Protein AF-A0A352UKQ5-F1 (afdb_monomer_lite)

Structure (mmCIF, N/CA/C/O backbone):
data_AF-A0A352UKQ5-F1
#
_entry.id   AF-A0A352UKQ5-F1
#
loop_
_atom_site.group_PDB
_atom_site.id
_atom_site.type_symbol
_atom_site.label_atom_id
_atom_site.label_alt_id
_atom_site.label_comp_id
_atom_site.label_asym_id
_atom_site.label_entity_id
_atom_site.label_seq_id
_atom_site.pdbx_PDB_ins_code
_atom_site.Cartn_x
_atom_site.Cartn_y
_atom_site.Cartn_z
_atom_site.occupancy
_atom_site.B_iso_or_equiv
_atom_site.auth_seq_id
_atom_site.auth_comp_id
_atom_site.auth_asym_id
_atom_site.auth_atom_id
_atom_site.pdbx_PDB_model_num
ATOM 1 N N . MET A 1 1 ? 10.008 -19.043 9.793 1.00 55.97 1 MET A N 1
ATOM 2 C CA . MET A 1 1 ? 9.103 -19.068 8.623 1.00 55.97 1 MET A CA 1
ATOM 3 C C . MET A 1 1 ? 9.098 -17.666 8.029 1.00 55.97 1 MET A C 1
ATOM 5 O O . MET A 1 1 ? 9.070 -16.726 8.814 1.00 55.97 1 MET A O 1
ATOM 9 N N . LYS A 1 2 ? 9.229 -17.516 6.705 1.00 77.12 2 LYS A N 1
ATOM 10 C CA . LYS A 1 2 ? 9.157 -16.204 6.036 1.00 77.12 2 LYS A CA 1
ATOM 11 C C . LYS A 1 2 ? 7.699 -15.739 5.993 1.00 77.12 2 LYS A C 1
ATOM 13 O O . LYS A 1 2 ? 6.826 -16.563 5.745 1.00 77.12 2 LYS A O 1
ATOM 18 N N . ASN A 1 3 ? 7.453 -14.463 6.279 1.00 85.56 3 ASN A N 1
ATOM 19 C CA . ASN A 1 3 ? 6.109 -13.881 6.409 1.00 85.56 3 ASN A CA 1
ATOM 20 C C . ASN A 1 3 ? 5.800 -12.894 5.268 1.00 85.56 3 ASN A C 1
ATOM 22 O O . ASN A 1 3 ? 5.005 -11.976 5.428 1.00 85.56 3 ASN A O 1
ATOM 26 N N . ASP A 1 4 ? 6.513 -13.072 4.160 1.00 88.75 4 ASP A N 1
ATOM 27 C CA . ASP A 1 4 ? 6.663 -12.122 3.066 1.00 88.75 4 ASP A CA 1
ATOM 28 C C . ASP A 1 4 ? 5.358 -12.031 2.249 1.00 88.75 4 ASP A C 1
ATOM 30 O O . ASP A 1 4 ? 4.781 -10.957 2.114 1.00 88.75 4 ASP A O 1
ATOM 34 N N . ASP A 1 5 ? 4.833 -13.175 1.795 1.00 93.56 5 ASP A N 1
ATOM 35 C CA . ASP A 1 5 ? 3.533 -13.304 1.119 1.00 93.56 5 ASP A CA 1
ATOM 36 C C . ASP A 1 5 ? 2.393 -13.221 2.155 1.00 93.56 5 ASP A C 1
ATOM 38 O O . ASP A 1 5 ? 1.802 -14.226 2.547 1.00 93.56 5 ASP A O 1
ATOM 42 N N . PHE A 1 6 ? 2.179 -12.029 2.721 1.00 94.69 6 PHE A N 1
ATOM 43 C CA . PHE A 1 6 ? 1.274 -11.819 3.855 1.00 94.69 6 PHE A CA 1
ATOM 44 C C . PHE A 1 6 ? -0.205 -11.870 3.451 1.00 94.69 6 PHE A C 1
ATOM 46 O O . PHE A 1 6 ? -1.025 -12.435 4.175 1.00 94.69 6 PHE A O 1
ATOM 53 N N . LEU A 1 7 ? -0.558 -11.311 2.287 1.00 93.75 7 LEU A N 1
ATOM 54 C CA . LEU A 1 7 ? -1.955 -11.185 1.855 1.00 93.75 7 LEU A CA 1
ATOM 55 C C . LEU A 1 7 ? -2.600 -12.547 1.536 1.00 93.75 7 LEU A C 1
ATOM 57 O O . LEU A 1 7 ? -3.815 -12.700 1.681 1.00 93.75 7 LEU A O 1
ATOM 61 N N . ARG A 1 8 ? -1.812 -13.562 1.146 1.00 93.88 8 ARG A N 1
ATOM 62 C CA . ARG A 1 8 ? -2.322 -14.928 0.925 1.00 93.88 8 ARG A CA 1
ATOM 63 C C . ARG A 1 8 ? -2.505 -15.747 2.205 1.00 93.88 8 ARG A C 1
ATOM 65 O O . ARG A 1 8 ? -3.009 -16.860 2.123 1.00 93.88 8 ARG A O 1
ATOM 72 N N . GLN A 1 9 ? -2.145 -15.234 3.383 1.00 92.25 9 GLN A N 1
ATOM 73 C CA . GLN A 1 9 ? -2.182 -16.022 4.628 1.00 92.25 9 GLN A CA 1
ATOM 74 C C . GLN A 1 9 ? -3.567 -16.172 5.276 1.00 92.2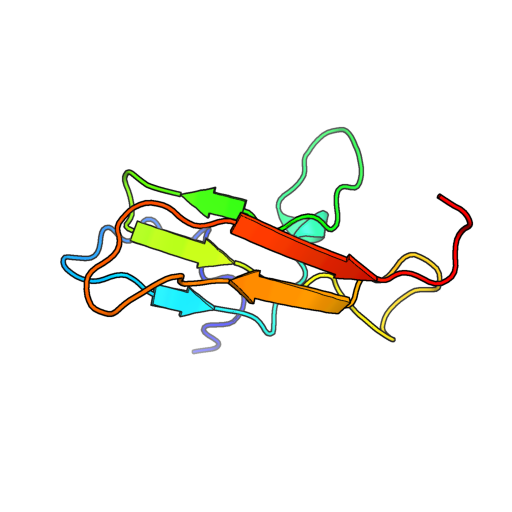5 9 GLN A C 1
ATOM 7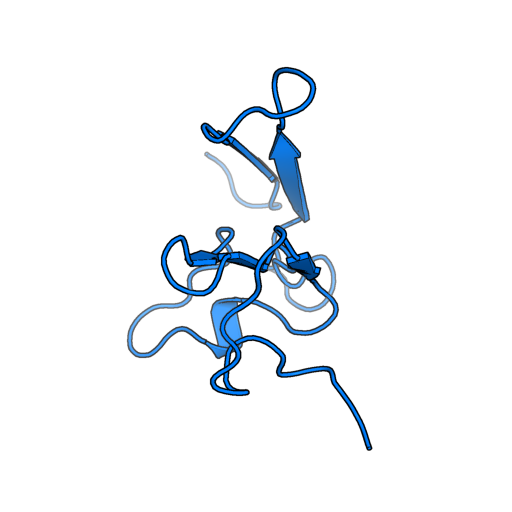6 O O . GLN A 1 9 ? -3.633 -16.604 6.422 1.00 92.25 9 GLN A O 1
ATOM 81 N N . ASP A 1 10 ? -4.649 -15.814 4.582 1.00 90.94 10 ASP A N 1
ATOM 82 C CA . ASP A 1 10 ? -6.035 -15.924 5.068 1.00 90.94 10 ASP A CA 1
ATOM 83 C C . ASP A 1 10 ? -6.235 -15.418 6.513 1.00 90.94 10 ASP A C 1
ATOM 85 O O . ASP A 1 10 ? -6.821 -16.068 7.378 1.00 90.94 10 ASP A O 1
ATOM 89 N N . ARG A 1 11 ? -5.654 -14.249 6.812 1.00 93.50 11 ARG A N 1
ATOM 90 C CA . ARG A 1 11 ? -5.730 -13.619 8.136 1.00 93.50 11 ARG A CA 1
ATOM 91 C C . ARG A 1 11 ? -6.780 -12.520 8.133 1.00 93.50 11 ARG A C 1
ATOM 93 O O . ARG A 1 11 ? -6.722 -11.640 7.285 1.00 93.50 11 ARG A O 1
ATOM 100 N N . HIS A 1 12 ? -7.645 -12.520 9.142 1.00 97.19 12 HIS A N 1
ATOM 101 C CA . HIS A 1 12 ? -8.528 -11.400 9.468 1.00 97.19 12 HIS A CA 1
ATOM 102 C C . HIS A 1 12 ? -8.040 -10.751 10.761 1.00 97.19 12 HIS A C 1
ATOM 104 O O . HIS A 1 12 ? 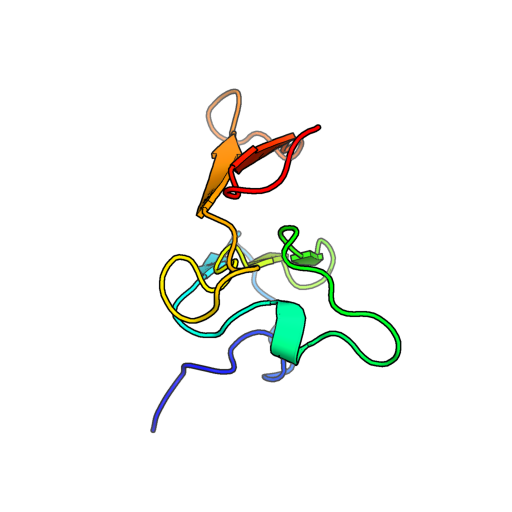-7.816 -11.444 11.756 1.00 97.19 12 HIS A O 1
ATOM 110 N N . LEU A 1 13 ? -7.821 -9.438 10.735 1.00 96.75 13 LEU A N 1
ATOM 111 C CA . LEU A 1 13 ? -7.215 -8.707 11.843 1.00 96.75 13 LEU A CA 1
ATOM 112 C C . LEU A 1 13 ? -8.203 -7.725 12.476 1.00 96.75 13 LEU A C 1
ATOM 114 O O . LEU A 1 13 ? -8.983 -7.067 11.791 1.00 96.75 13 LEU A O 1
ATOM 118 N N . ASP A 1 14 ? -8.105 -7.553 13.795 1.00 96.31 14 ASP A N 1
ATOM 119 C CA . ASP A 1 14 ? -8.897 -6.549 14.518 1.00 96.31 14 ASP A CA 1
ATOM 120 C C . ASP A 1 14 ? -8.421 -5.118 14.227 1.00 96.31 14 ASP A C 1
ATOM 122 O O . ASP A 1 14 ? -9.211 -4.169 14.257 1.00 96.31 14 ASP A O 1
ATOM 126 N N . LYS A 1 15 ? -7.129 -4.964 13.912 1.00 94.94 15 LYS A N 1
ATOM 127 C CA . LYS A 1 15 ? -6.458 -3.700 13.583 1.00 94.94 15 LYS A CA 1
ATOM 128 C C . LYS A 1 15 ? -5.892 -3.745 12.169 1.00 94.94 15 LYS A C 1
ATOM 130 O O . LYS A 1 15 ? -5.510 -4.809 11.694 1.00 94.94 15 LYS A O 1
ATOM 135 N N . TRP A 1 16 ? -5.773 -2.576 11.549 1.00 96.75 16 TRP A N 1
ATOM 136 C CA . TRP A 1 16 ? -5.118 -2.427 10.255 1.00 96.75 16 TRP A CA 1
ATOM 137 C C . TRP A 1 16 ? -3.648 -2.856 10.304 1.00 96.75 16 TRP A C 1
ATOM 139 O O . TRP A 1 16 ? -2.892 -2.403 11.164 1.00 96.75 16 TRP A O 1
ATOM 149 N N . ALA A 1 17 ? -3.241 -3.692 9.350 1.00 96.25 17 ALA A N 1
ATOM 150 C CA . ALA A 1 17 ? -1.843 -4.004 9.082 1.00 96.25 17 ALA A CA 1
ATOM 151 C C . ALA A 1 17 ? -1.426 -3.417 7.732 1.00 96.25 17 ALA A C 1
ATOM 153 O O . ALA A 1 17 ? -1.917 -3.842 6.687 1.00 96.25 17 ALA A O 1
ATOM 154 N N . VAL A 1 18 ? -0.495 -2.463 7.756 1.00 97.00 18 VAL A N 1
ATOM 155 C CA . VAL A 1 18 ? 0.180 -1.975 6.548 1.00 97.00 18 VAL A CA 1
ATOM 156 C C . VAL A 1 18 ? 1.426 -2.825 6.331 1.00 97.00 18 VAL A C 1
ATOM 158 O O . VAL A 1 18 ? 2.280 -2.907 7.214 1.00 97.00 18 VAL A O 1
ATOM 161 N N . VAL A 1 19 ? 1.515 -3.492 5.185 1.00 96.81 19 VAL A N 1
ATOM 162 C CA . VAL A 1 19 ? 2.561 -4.473 4.876 1.00 96.81 19 VAL A CA 1
ATOM 163 C C . VAL A 1 19 ? 3.258 -4.149 3.558 1.00 96.81 19 VAL A C 1
ATOM 165 O O . VAL A 1 19 ? 2.694 -3.510 2.669 1.00 96.81 19 VAL A O 1
ATOM 168 N N . GLY A 1 20 ? 4.494 -4.619 3.425 1.00 93.75 20 GLY A N 1
ATOM 169 C CA . GLY A 1 20 ? 5.294 -4.505 2.208 1.00 93.75 20 GLY A CA 1
ATOM 170 C C . GLY A 1 20 ? 6.230 -5.701 2.059 1.00 93.75 20 GLY A C 1
ATOM 171 O O . GLY A 1 20 ? 5.895 -6.781 2.544 1.00 93.75 20 GLY A O 1
ATOM 172 N N . HIS A 1 21 ? 7.393 -5.508 1.428 1.00 93.75 21 HIS A N 1
ATOM 173 C CA . HIS A 1 21 ? 8.424 -6.530 1.152 1.00 93.75 21 HIS A CA 1
ATOM 174 C C . HIS A 1 21 ? 8.034 -7.605 0.116 1.00 93.75 21 HIS A C 1
ATOM 176 O O . HIS A 1 21 ? 8.912 -8.246 -0.465 1.00 93.75 21 HIS A O 1
ATOM 182 N N . TRP A 1 22 ? 6.740 -7.792 -0.148 1.00 95.25 22 TRP A N 1
ATOM 183 C CA . TRP A 1 22 ? 6.233 -8.610 -1.244 1.00 95.25 22 TRP A CA 1
ATOM 184 C C . TRP A 1 22 ? 5.471 -7.752 -2.261 1.00 95.25 22 TRP A C 1
ATOM 186 O O . TRP A 1 22 ? 4.374 -7.286 -1.931 1.00 95.25 22 TRP A O 1
ATOM 196 N N . PRO A 1 23 ? 6.007 -7.564 -3.485 1.00 95.62 23 PRO A N 1
ATOM 197 C CA . PRO A 1 23 ? 5.405 -6.693 -4.485 1.00 95.62 23 PRO A CA 1
ATOM 198 C C . PRO A 1 23 ? 3.953 -7.048 -4.813 1.00 95.62 23 PRO A C 1
ATOM 200 O O . PRO A 1 23 ? 3.635 -8.206 -5.094 1.00 95.62 23 PRO A O 1
ATOM 203 N N . VAL A 1 24 ? 3.076 -6.044 -4.842 1.00 95.69 24 VAL A N 1
ATOM 204 C CA . VAL A 1 24 ? 1.630 -6.221 -5.044 1.00 95.69 24 VAL A CA 1
ATOM 205 C C . VAL A 1 24 ? 1.281 -6.815 -6.404 1.00 95.69 24 VAL A C 1
ATOM 207 O O . VAL A 1 24 ? 0.327 -7.584 -6.509 1.00 95.69 24 VAL A O 1
ATOM 210 N N . VAL A 1 25 ? 2.118 -6.565 -7.415 1.00 94.31 25 VAL A N 1
ATOM 211 C CA . VAL A 1 25 ? 1.994 -7.156 -8.755 1.00 94.31 25 VAL A CA 1
ATOM 212 C C . VAL A 1 25 ? 1.991 -8.690 -8.721 1.00 94.31 25 VAL A C 1
ATOM 214 O O . VAL A 1 25 ? 1.386 -9.326 -9.577 1.00 94.31 25 VAL A O 1
ATOM 217 N N . LEU A 1 26 ? 2.602 -9.307 -7.699 1.00 93.88 26 LEU A N 1
ATOM 218 C CA . LEU A 1 26 ? 2.627 -10.763 -7.515 1.00 93.88 26 LEU A CA 1
ATOM 219 C C . LEU A 1 26 ? 1.299 -11.334 -6.994 1.00 93.88 26 LEU A C 1
ATOM 221 O O . LEU A 1 26 ? 1.133 -12.558 -6.968 1.00 93.88 26 LEU A O 1
ATOM 225 N N . TYR A 1 27 ? 0.375 -10.479 -6.546 1.00 93.62 27 TYR A N 1
ATOM 226 C CA . TYR A 1 27 ? -0.997 -10.850 -6.197 1.00 93.62 27 TYR A CA 1
ATOM 227 C C . TYR A 1 27 ? -1.963 -10.718 -7.380 1.00 93.62 27 TYR A C 1
ATOM 229 O O . TYR A 1 27 ? -3.052 -11.288 -7.327 1.00 93.62 27 TYR A O 1
ATOM 237 N N . CYS A 1 28 ? -1.586 -9.990 -8.434 1.00 87.19 28 CYS A N 1
ATOM 238 C CA . CYS A 1 28 ? -2.423 -9.777 -9.610 1.00 87.19 28 CYS A CA 1
ATOM 239 C C . CYS A 1 28 ? -2.450 -11.021 -10.512 1.00 87.19 28 CYS A C 1
ATOM 241 O O . CYS A 1 28 ? -1.428 -11.671 -10.716 1.00 87.19 28 CYS A O 1
ATOM 243 N N . GLY A 1 29 ? -3.631 -11.357 -11.042 1.00 80.19 29 GLY A N 1
ATOM 244 C CA . GLY A 1 29 ? -3.817 -12.504 -11.938 1.00 80.19 29 GLY A CA 1
ATOM 245 C C . GLY A 1 29 ? -3.546 -12.164 -13.403 1.00 80.19 29 GLY A C 1
ATOM 246 O O . GLY A 1 29 ? -2.616 -12.696 -14.000 1.00 80.19 29 GLY A O 1
ATOM 247 N N . ASP A 1 30 ? -4.356 -11.264 -13.968 1.00 85.38 30 ASP A N 1
ATOM 248 C CA . ASP A 1 30 ? -4.418 -11.077 -15.425 1.00 85.38 30 ASP A CA 1
ATOM 249 C C . ASP A 1 30 ? -3.609 -9.880 -15.944 1.00 85.38 30 ASP A C 1
ATOM 251 O O . ASP A 1 30 ? -3.105 -9.912 -17.065 1.00 85.38 30 ASP A O 1
ATOM 255 N N . LEU A 1 31 ? -3.481 -8.813 -15.148 1.00 85.94 31 LEU A N 1
ATOM 256 C CA . LEU A 1 31 ? -2.790 -7.579 -15.532 1.00 85.94 31 LEU A CA 1
ATOM 257 C C . LEU A 1 31 ? -1.850 -7.126 -14.415 1.00 85.94 31 LEU A C 1
ATOM 259 O O . LEU A 1 31 ? -2.263 -7.137 -13.251 1.00 85.94 31 LEU A O 1
ATOM 263 N N . PRO A 1 32 ? -0.616 -6.696 -14.738 1.00 87.75 32 PRO A N 1
ATOM 264 C CA . PRO A 1 32 ? 0.276 -6.146 -13.736 1.00 87.75 32 PRO A CA 1
ATOM 265 C C . PRO A 1 32 ? -0.322 -4.854 -13.171 1.00 87.75 32 PRO A C 1
ATOM 267 O O . PRO A 1 32 ? -0.673 -3.938 -13.912 1.00 87.75 32 PRO A O 1
ATOM 270 N N . CYS A 1 33 ? -0.446 -4.787 -11.848 1.00 91.56 33 CYS A N 1
ATOM 271 C CA . CYS A 1 33 ? -0.849 -3.581 -11.142 1.00 91.56 33 CYS A CA 1
ATOM 272 C C . CYS A 1 33 ? 0.062 -3.398 -9.929 1.00 91.56 33 CYS A C 1
ATOM 274 O O . CYS A 1 33 ? 0.155 -4.286 -9.084 1.00 91.56 33 CYS A O 1
ATOM 276 N N . ALA A 1 34 ? 0.739 -2.253 -9.863 1.00 94.88 34 ALA A N 1
ATOM 277 C CA . ALA A 1 34 ? 1.627 -1.891 -8.761 1.00 94.88 34 ALA A CA 1
ATOM 278 C C . ALA A 1 34 ? 0.925 -1.039 -7.682 1.00 94.88 34 ALA A C 1
ATOM 280 O O . ALA A 1 34 ? 1.552 -0.651 -6.692 1.00 94.88 34 ALA A O 1
ATOM 281 N N . ASN A 1 35 ? -0.377 -0.767 -7.847 1.00 95.50 35 ASN A N 1
ATOM 282 C CA . ASN A 1 35 ? -1.154 0.027 -6.900 1.00 95.50 35 ASN A CA 1
ATOM 283 C C . ASN A 1 35 ? -1.353 -0.710 -5.572 1.00 95.50 35 ASN A C 1
ATOM 285 O O . ASN A 1 35 ? -1.518 -1.934 -5.565 1.00 95.50 35 ASN A O 1
ATOM 289 N N . PRO A 1 36 ? -1.422 0.021 -4.446 1.00 97.19 36 PRO A N 1
ATOM 290 C CA . PRO A 1 36 ? -1.740 -0.571 -3.161 1.00 97.19 36 PRO A CA 1
ATOM 291 C C . PRO A 1 36 ? -3.028 -1.396 -3.190 1.00 97.19 36 PRO A C 1
ATOM 293 O O . PRO A 1 36 ? -4.050 -0.968 -3.730 1.00 97.19 36 PRO A O 1
ATOM 296 N N . ILE A 1 37 ? -2.997 -2.554 -2.534 1.00 96.81 37 ILE A N 1
ATOM 297 C CA . ILE A 1 37 ? -4.185 -3.383 -2.319 1.00 96.81 37 ILE A CA 1
ATOM 298 C C . ILE A 1 37 ? -4.722 -3.076 -0.925 1.00 96.81 37 ILE A C 1
ATOM 300 O O . ILE A 1 37 ? -4.033 -3.305 0.070 1.00 96.81 37 ILE A O 1
ATOM 304 N N . ILE A 1 38 ? -5.956 -2.574 -0.856 1.00 96.81 38 ILE A N 1
ATOM 305 C CA . ILE A 1 38 ? -6.668 -2.304 0.397 1.00 96.81 38 ILE A CA 1
ATOM 306 C C . ILE A 1 38 ? -7.725 -3.391 0.587 1.00 96.81 38 ILE A C 1
ATOM 308 O O . ILE A 1 38 ? -8.814 -3.319 0.017 1.00 96.81 38 ILE A O 1
ATOM 312 N N . ASP A 1 39 ? -7.416 -4.386 1.412 1.00 96.56 39 ASP A N 1
ATOM 313 C CA . ASP A 1 39 ? -8.372 -5.405 1.826 1.00 96.56 39 ASP A CA 1
ATOM 314 C C . ASP A 1 39 ? -9.067 -4.974 3.120 1.00 96.56 39 ASP A C 1
ATOM 316 O O . ASP A 1 39 ? -8.523 -5.083 4.224 1.00 96.56 39 ASP A O 1
ATOM 320 N N . ARG A 1 40 ? -10.282 -4.442 2.973 1.00 96.44 40 ARG A N 1
ATOM 321 C CA . ARG A 1 40 ? -11.061 -3.914 4.099 1.00 96.44 40 ARG A CA 1
ATOM 322 C C . ARG A 1 40 ? -11.655 -4.999 4.988 1.00 96.44 40 ARG A C 1
ATOM 324 O O . ARG A 1 40 ? -11.861 -4.748 6.170 1.00 96.44 40 ARG A O 1
ATOM 331 N N . GLU A 1 41 ? -11.921 -6.180 4.439 1.00 96.75 41 GLU A N 1
ATOM 332 C CA . GLU A 1 41 ? -12.501 -7.294 5.190 1.00 96.75 41 GLU A CA 1
ATOM 333 C C . GLU A 1 41 ? -11.463 -7.917 6.127 1.00 96.75 41 GLU A C 1
ATOM 335 O O . GLU A 1 41 ? -11.744 -8.214 7.289 1.00 96.75 41 GLU A O 1
ATOM 340 N N . ARG A 1 42 ? -10.235 -8.067 5.629 1.00 97.31 42 ARG A N 1
ATOM 341 C CA . ARG A 1 42 ? -9.110 -8.632 6.379 1.00 97.31 42 ARG A CA 1
ATOM 342 C C . ARG A 1 42 ? -8.317 -7.585 7.166 1.00 97.31 42 ARG A C 1
ATOM 344 O O . ARG A 1 42 ? -7.512 -7.955 8.021 1.00 97.31 42 ARG A O 1
ATOM 351 N N . LYS A 1 43 ? -8.574 -6.295 6.916 1.00 97.38 43 LYS A N 1
ATOM 352 C CA . LYS A 1 43 ? -7.852 -5.118 7.438 1.00 97.38 43 LYS A CA 1
ATOM 353 C C . LYS A 1 43 ? -6.357 -5.134 7.111 1.00 97.38 43 LYS A C 1
ATOM 355 O O . LYS A 1 43 ? -5.506 -4.882 7.966 1.00 97.38 43 LYS A O 1
ATOM 360 N N . ILE A 1 44 ? -6.032 -5.420 5.854 1.00 97.69 44 ILE A N 1
ATOM 361 C CA . ILE A 1 44 ? -4.654 -5.489 5.354 1.00 97.69 44 ILE A CA 1
ATOM 362 C C . ILE A 1 44 ? -4.484 -4.473 4.226 1.00 97.69 44 ILE A C 1
ATOM 364 O O . ILE A 1 44 ? -5.299 -4.413 3.309 1.00 97.69 44 ILE A O 1
ATOM 368 N N . ILE A 1 45 ? -3.409 -3.689 4.279 1.00 97.81 45 ILE A N 1
ATOM 369 C CA . ILE A 1 45 ? -3.030 -2.744 3.228 1.00 97.81 45 ILE A CA 1
ATOM 370 C C . ILE A 1 45 ? -1.630 -3.109 2.745 1.00 97.81 45 ILE A C 1
ATOM 372 O O . ILE A 1 45 ? -0.655 -2.914 3.466 1.00 97.81 45 ILE A O 1
ATOM 376 N N . SER A 1 46 ? -1.520 -3.656 1.536 1.00 97.56 46 SER A N 1
ATOM 377 C CA . SER A 1 46 ? -0.226 -3.984 0.932 1.00 97.56 46 SER A CA 1
ATOM 378 C C . SER A 1 46 ? 0.232 -2.835 0.039 1.00 97.56 46 SER A C 1
ATOM 380 O O . SER A 1 46 ? -0.492 -2.463 -0.880 1.00 97.56 46 SER A O 1
ATOM 382 N N . ILE A 1 47 ? 1.401 -2.256 0.332 1.00 97.94 47 ILE A N 1
ATOM 383 C CA . ILE A 1 47 ? 1.909 -1.045 -0.343 1.00 97.94 47 ILE A CA 1
ATOM 384 C C . ILE A 1 47 ? 3.202 -1.268 -1.128 1.00 97.94 47 ILE A C 1
ATOM 386 O O . ILE A 1 47 ? 3.716 -0.331 -1.725 1.00 97.94 47 ILE A O 1
ATOM 390 N N . ASP A 1 48 ? 3.765 -2.472 -1.146 1.00 96.88 48 ASP A N 1
ATOM 391 C CA . ASP A 1 48 ? 5.005 -2.707 -1.886 1.00 96.88 48 ASP A CA 1
ATOM 392 C C . ASP A 1 48 ? 4.738 -2.710 -3.396 1.00 96.88 48 ASP A C 1
ATOM 394 O O . ASP A 1 48 ? 4.269 -3.696 -3.949 1.00 96.88 48 ASP A O 1
ATOM 398 N N . GLY A 1 49 ? 5.018 -1.596 -4.069 1.00 96.38 49 GLY A N 1
ATOM 399 C CA . GLY A 1 49 ? 4.900 -1.491 -5.524 1.00 96.38 49 GLY A CA 1
ATOM 400 C C . GLY A 1 49 ? 6.097 -2.071 -6.282 1.00 96.38 49 GLY A C 1
ATOM 401 O O . GLY A 1 49 ? 6.175 -1.917 -7.496 1.00 96.38 49 GLY A O 1
ATOM 402 N N . GLY A 1 50 ? 7.053 -2.716 -5.600 1.00 95.44 50 GLY A N 1
ATOM 403 C CA . GLY A 1 50 ? 8.257 -3.253 -6.231 1.00 95.44 50 GLY A CA 1
ATOM 404 C C . GLY A 1 50 ? 9.215 -2.171 -6.732 1.00 95.44 50 GLY A C 1
ATOM 405 O O . GLY A 1 50 ? 9.959 -2.416 -7.682 1.00 95.44 50 GLY A O 1
ATOM 406 N N . CYS A 1 51 ? 9.195 -0.980 -6.119 1.00 95.00 51 CYS A N 1
ATOM 407 C CA . CYS A 1 51 ? 10.128 0.105 -6.426 1.00 95.00 51 CYS A CA 1
ATOM 408 C C . CYS A 1 51 ? 11.567 -0.433 -6.489 1.00 95.00 51 CYS A C 1
ATOM 410 O O . CYS A 1 51 ? 11.971 -1.215 -5.629 1.00 95.00 51 CYS A O 1
ATOM 412 N N . VAL A 1 52 ? 12.311 -0.042 -7.529 1.00 87.38 52 VAL A N 1
ATOM 413 C CA . VAL A 1 52 ? 13.686 -0.473 -7.862 1.00 87.38 52 VAL A CA 1
ATOM 414 C C . VAL A 1 52 ? 13.905 -1.967 -8.162 1.00 87.38 52 VAL A C 1
ATOM 416 O O . VAL A 1 52 ? 15.034 -2.360 -8.454 1.00 87.38 52 VAL A O 1
ATOM 419 N N . LEU A 1 53 ? 12.866 -2.810 -8.137 1.00 88.00 53 LEU A N 1
ATOM 420 C CA . LEU A 1 53 ? 12.973 -4.229 -8.508 1.00 88.00 53 LEU A CA 1
ATOM 421 C C . LEU A 1 53 ? 12.841 -4.450 -10.023 1.00 88.00 53 LEU A C 1
ATOM 423 O O . LEU A 1 53 ? 13.450 -5.370 -10.580 1.00 88.00 53 LEU A O 1
ATOM 427 N N . LYS A 1 54 ? 12.018 -3.626 -10.674 1.00 83.81 54 LYS A N 1
ATOM 428 C CA . LYS A 1 54 ? 11.742 -3.618 -12.114 1.00 83.81 54 LYS A CA 1
ATOM 429 C C . LYS A 1 54 ? 11.617 -2.181 -12.608 1.00 83.81 54 LYS A C 1
ATOM 431 O O . LYS A 1 54 ? 11.381 -1.277 -11.808 1.00 83.81 54 LYS A O 1
ATOM 436 N N . ASP A 1 55 ? 11.754 -1.997 -13.918 1.00 86.56 55 ASP A N 1
ATOM 437 C CA . ASP A 1 55 ? 11.640 -0.684 -14.565 1.00 86.56 55 ASP A CA 1
ATOM 438 C C . ASP A 1 55 ? 10.237 -0.073 -14.389 1.00 86.56 55 ASP A C 1
ATOM 440 O O . ASP A 1 55 ? 10.099 1.143 -14.360 1.00 86.56 55 ASP A O 1
ATOM 444 N N . ASP A 1 56 ? 9.216 -0.918 -14.217 1.00 86.88 56 ASP A N 1
ATOM 445 C CA . ASP A 1 56 ? 7.816 -0.586 -13.916 1.00 86.88 56 ASP A CA 1
ATOM 446 C C . ASP A 1 56 ? 7.450 -0.712 -12.433 1.00 86.88 56 ASP A C 1
ATOM 448 O O . ASP A 1 56 ? 6.276 -0.725 -12.069 1.00 86.88 56 ASP A O 1
ATOM 452 N N . GLY A 1 57 ? 8.456 -0.789 -11.560 1.00 92.56 57 GLY A N 1
ATOM 453 C CA . GLY A 1 57 ? 8.252 -0.731 -10.121 1.00 92.56 57 GLY A CA 1
ATOM 454 C C . GLY A 1 57 ? 7.760 0.645 -9.671 1.00 92.56 57 GLY A C 1
ATOM 455 O O . GLY A 1 57 ? 8.265 1.677 -10.110 1.00 92.56 57 GLY A O 1
ATOM 456 N N . GLN A 1 58 ? 6.828 0.650 -8.723 1.00 95.31 58 GLN A N 1
ATOM 457 C CA . GLN A 1 58 ? 6.175 1.853 -8.210 1.00 95.31 58 GLN A CA 1
ATOM 458 C C . GLN A 1 58 ? 6.556 2.091 -6.744 1.00 95.31 58 GLN A C 1
ATOM 460 O O . GLN A 1 58 ? 6.552 1.171 -5.918 1.00 95.31 58 GLN A O 1
ATOM 465 N N . LEU A 1 59 ? 6.879 3.333 -6.388 1.00 96.44 59 LEU A N 1
ATOM 466 C CA . LEU A 1 59 ? 6.915 3.772 -4.996 1.00 96.44 59 LEU A CA 1
ATOM 467 C C . LEU A 1 59 ? 5.503 4.184 -4.581 1.00 96.44 59 LEU A C 1
ATOM 469 O O . LEU A 1 59 ? 4.946 5.122 -5.143 1.00 96.44 59 LEU A O 1
ATOM 473 N N . ASN A 1 60 ? 4.954 3.521 -3.567 1.00 97.69 60 ASN A N 1
ATOM 474 C CA . ASN A 1 60 ? 3.637 3.845 -3.026 1.00 97.69 60 ASN A CA 1
ATOM 475 C C . ASN A 1 60 ? 3.743 4.507 -1.657 1.00 97.69 60 ASN A C 1
ATOM 477 O O . ASN A 1 60 ? 4.486 4.046 -0.787 1.00 97.69 60 ASN A O 1
ATOM 481 N N . ALA A 1 61 ? 2.917 5.523 -1.435 1.00 97.62 61 ALA A N 1
ATOM 482 C CA . ALA A 1 61 ? 2.730 6.162 -0.144 1.00 97.62 61 ALA A CA 1
ATOM 483 C C . ALA A 1 61 ? 1.252 6.097 0.260 1.00 97.62 61 ALA A C 1
ATOM 485 O O . ALA A 1 61 ? 0.396 6.692 -0.391 1.00 97.62 61 ALA A O 1
ATOM 486 N N . LEU A 1 62 ? 0.949 5.390 1.352 1.00 98.19 62 LEU A N 1
ATOM 487 C CA . LEU A 1 62 ? -0.385 5.397 1.953 1.00 98.19 62 LEU A CA 1
ATOM 488 C C . LEU A 1 62 ? -0.605 6.710 2.709 1.00 98.19 62 LEU A C 1
ATOM 490 O O . LEU A 1 62 ? 0.207 7.083 3.556 1.00 98.19 62 LEU A O 1
ATOM 494 N N . ILE A 1 63 ? -1.730 7.371 2.455 1.00 98.19 63 ILE A N 1
ATOM 495 C CA . ILE A 1 63 ? -2.123 8.602 3.136 1.00 98.19 63 ILE A CA 1
ATOM 496 C C . ILE A 1 63 ? -3.257 8.290 4.109 1.00 98.19 63 ILE A C 1
ATOM 498 O O . ILE A 1 63 ? -4.354 7.878 3.724 1.00 98.19 63 ILE A O 1
ATOM 502 N N . ILE A 1 64 ? -2.979 8.531 5.389 1.00 97.12 64 ILE A N 1
ATOM 503 C CA . ILE A 1 64 ? -3.951 8.469 6.478 1.00 97.12 64 ILE A CA 1
ATOM 504 C C . ILE A 1 64 ? -4.208 9.920 6.912 1.00 97.12 64 ILE A C 1
ATOM 506 O O . ILE A 1 64 ? -3.309 10.540 7.481 1.00 97.12 64 ILE A O 1
ATOM 510 N N . PRO A 1 65 ? -5.390 10.495 6.626 1.00 96.62 65 PRO A N 1
ATOM 511 C CA . PRO A 1 65 ? -5.609 11.937 6.765 1.00 96.62 65 PRO A CA 1
ATOM 512 C C . PRO A 1 65 ? -5.619 12.413 8.22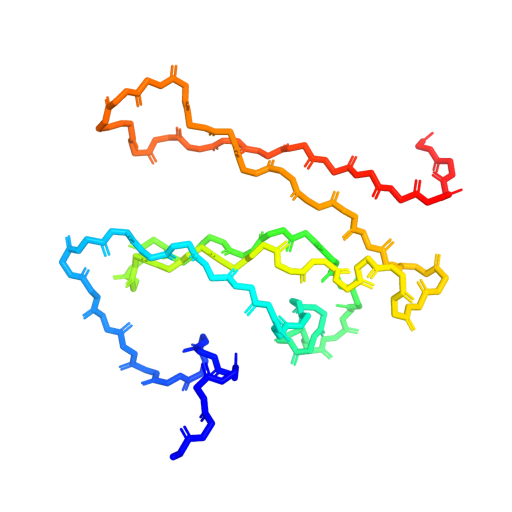4 1.00 96.62 65 PRO A C 1
ATOM 514 O O . PRO A 1 65 ? -5.310 13.569 8.497 1.00 96.62 65 PRO A O 1
ATOM 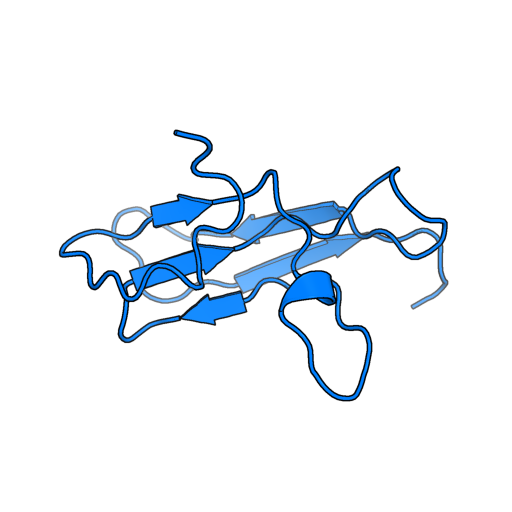517 N N . GLN A 1 66 ? -5.982 11.533 9.159 1.00 96.25 66 GLN A N 1
ATOM 518 C CA . GLN A 1 66 ? -6.028 11.806 10.593 1.00 96.25 66 GLN A CA 1
ATOM 519 C C . GLN A 1 66 ? -5.971 10.493 11.392 1.00 96.25 66 GLN A C 1
ATOM 521 O O . GLN A 1 66 ? -6.266 9.434 10.825 1.00 96.25 66 GLN A O 1
ATOM 526 N N . PRO A 1 67 ? -5.641 10.539 12.697 1.00 93.19 67 PRO A N 1
ATOM 527 C CA . PRO A 1 67 ? -5.752 9.377 13.575 1.00 93.19 67 PRO A CA 1
ATOM 528 C C . PRO A 1 67 ? -7.131 8.712 13.471 1.00 93.19 67 PRO A C 1
ATOM 530 O O . PRO A 1 67 ? -8.142 9.397 13.313 1.00 93.19 67 PRO A O 1
ATOM 533 N N . ASP A 1 68 ? -7.152 7.381 13.528 1.00 90.38 68 ASP A N 1
ATOM 534 C CA . ASP A 1 68 ? -8.361 6.544 13.473 1.00 90.38 68 ASP A CA 1
ATOM 535 C C . ASP A 1 68 ? -9.207 6.674 12.185 1.00 90.38 68 ASP A C 1
ATOM 537 O O . ASP A 1 68 ? -10.344 6.207 12.136 1.00 90.38 68 ASP A O 1
ATOM 541 N N . SER A 1 69 ? -8.677 7.289 11.118 1.00 94.81 69 SER A N 1
ATOM 542 C CA . SER A 1 69 ? -9.365 7.329 9.822 1.00 94.81 69 SER A CA 1
ATOM 543 C C . SER A 1 69 ? -9.501 5.932 9.210 1.00 94.81 69 SER A C 1
ATOM 545 O O . SER A 1 69 ? -8.519 5.208 9.082 1.00 94.81 69 SER A O 1
ATOM 547 N N . GLU A 1 70 ? -10.705 5.607 8.737 1.00 94.06 70 GLU A N 1
ATOM 548 C CA . GLU A 1 70 ? -11.008 4.404 7.939 1.00 94.06 70 GLU A CA 1
ATOM 549 C C . GLU A 1 70 ? -10.999 4.685 6.420 1.00 94.06 70 GLU A C 1
ATOM 551 O O . GLU A 1 70 ? -11.095 3.780 5.581 1.00 94.06 70 GLU A O 1
ATOM 556 N N . ASN A 1 71 ? -10.891 5.964 6.050 1.00 94.88 71 ASN A N 1
ATOM 557 C CA . ASN A 1 71 ? -10.774 6.416 4.672 1.00 94.88 71 ASN A CA 1
ATOM 558 C C . ASN A 1 71 ? -9.307 6.709 4.366 1.00 94.88 71 ASN A C 1
ATOM 560 O O . ASN A 1 71 ? -8.704 7.604 4.964 1.00 94.88 71 ASN A O 1
ATOM 564 N N . PHE A 1 72 ? -8.760 5.941 3.428 1.00 95.31 72 PHE A N 1
ATOM 565 C CA . PHE A 1 72 ? -7.384 6.050 2.964 1.00 95.31 72 PHE A CA 1
ATOM 566 C C . PHE A 1 72 ? -7.359 6.538 1.523 1.00 95.31 72 PHE A C 1
ATOM 568 O O . PHE A 1 72 ? -8.225 6.178 0.722 1.00 95.31 72 PHE A O 1
ATOM 575 N N . SER A 1 73 ? -6.323 7.292 1.195 1.00 97.31 73 SER A N 1
ATOM 576 C CA . SER A 1 73 ? -5.875 7.499 -0.177 1.00 97.31 73 SER A CA 1
ATOM 577 C C . SER A 1 73 ? -4.431 7.021 -0.302 1.00 97.31 73 SER A C 1
ATOM 579 O O . SER A 1 73 ? -3.809 6.609 0.681 1.00 97.31 73 SER A O 1
ATOM 581 N N . TYR A 1 74 ? -3.892 7.035 -1.511 1.00 97.81 74 TYR A N 1
ATOM 582 C CA . TYR A 1 74 ? -2.475 6.803 -1.730 1.00 97.81 74 TYR A CA 1
ATOM 583 C C . TYR A 1 74 ? -1.980 7.706 -2.848 1.00 97.81 74 TYR A C 1
ATOM 585 O O . TYR A 1 74 ? -2.754 8.095 -3.720 1.00 97.81 74 TYR A O 1
ATOM 593 N N . GLU A 1 75 ? -0.692 8.004 -2.800 1.00 97.56 75 GLU A N 1
ATOM 594 C CA . GLU A 1 75 ? 0.047 8.575 -3.918 1.00 97.56 75 GLU A CA 1
ATOM 595 C C . GLU A 1 75 ? 1.039 7.532 -4.418 1.00 97.56 75 GLU A C 1
ATOM 597 O O . GLU A 1 75 ? 1.527 6.688 -3.653 1.00 97.56 75 GLU A O 1
ATOM 602 N N . ALA A 1 76 ? 1.313 7.586 -5.712 1.00 95.75 76 ALA A N 1
ATOM 603 C CA . ALA A 1 76 ? 2.171 6.647 -6.402 1.00 95.75 76 ALA A CA 1
ATOM 604 C C . ALA A 1 76 ? 3.138 7.400 -7.309 1.00 95.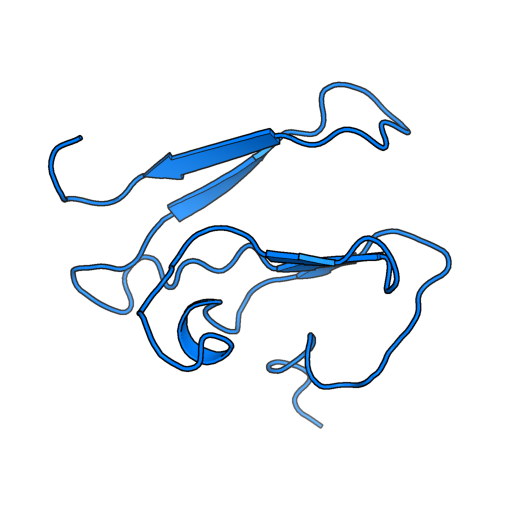75 76 ALA A C 1
ATOM 606 O O . ALA A 1 76 ? 2.784 8.415 -7.908 1.00 95.75 76 ALA A O 1
ATOM 607 N N . TYR A 1 77 ? 4.362 6.894 -7.400 1.00 94.81 77 TYR A N 1
ATOM 608 C CA . TYR A 1 77 ? 5.357 7.398 -8.329 1.00 94.81 77 TYR A CA 1
ATOM 609 C C . TYR A 1 77 ? 6.078 6.240 -9.007 1.00 94.81 77 TYR A C 1
ATOM 611 O O . TYR A 1 77 ? 6.601 5.347 -8.337 1.00 94.81 77 TYR A O 1
ATOM 619 N N . ASP A 1 78 ? 6.145 6.303 -10.328 1.00 92.50 78 ASP A N 1
ATOM 620 C CA . ASP A 1 78 ? 6.935 5.428 -11.180 1.00 92.50 78 ASP A CA 1
ATOM 621 C C . ASP A 1 78 ? 7.657 6.293 -12.246 1.00 92.50 78 ASP A C 1
ATOM 623 O O . ASP A 1 78 ? 7.422 7.507 -12.326 1.00 92.50 78 ASP A O 1
ATOM 627 N N . PRO A 1 79 ? 8.620 5.740 -13.004 1.00 87.31 79 PRO A N 1
ATOM 628 C CA . PRO A 1 79 ? 9.385 6.519 -13.975 1.00 87.31 79 PRO A CA 1
ATOM 629 C C . PRO A 1 79 ? 8.645 6.753 -15.304 1.00 87.31 79 PRO A C 1
ATOM 631 O O . PRO A 1 79 ? 9.201 7.415 -16.187 1.00 87.31 79 PRO A O 1
ATOM 634 N N . PHE A 1 80 ? 7.436 6.214 -15.484 1.00 84.56 80 PHE A N 1
ATOM 635 C CA . PHE A 1 80 ? 6.640 6.404 -16.687 1.00 84.56 80 PHE A CA 1
ATOM 636 C C . PHE A 1 80 ? 5.827 7.709 -16.613 1.00 84.56 80 PHE A C 1
ATOM 638 O O . PHE A 1 80 ? 5.460 8.186 -15.540 1.00 84.56 80 PHE A O 1
ATOM 645 N N . PRO A 1 81 ? 5.579 8.362 -17.761 1.00 78.31 81 PRO A N 1
ATOM 646 C CA . PRO A 1 81 ? 4.768 9.572 -17.803 1.00 78.31 81 PRO A CA 1
ATOM 647 C C . PRO A 1 81 ? 3.298 9.285 -17.459 1.00 78.31 81 PRO A C 1
ATOM 649 O O . PRO A 1 81 ? 2.756 8.255 -17.860 1.00 78.31 81 PRO A O 1
ATOM 652 N N . VAL A 1 82 ? 2.677 10.244 -16.762 1.00 66.88 82 VAL A N 1
ATOM 653 C CA . VAL A 1 82 ? 1.259 10.255 -16.352 1.00 66.88 82 VAL A CA 1
ATOM 654 C C . VAL A 1 82 ? 0.352 10.747 -17.477 1.00 66.88 82 VAL A C 1
ATOM 656 O O . VAL A 1 82 ? 0.743 11.729 -18.153 1.00 66.88 82 VAL A O 1
#

Secondary structure (DSSP, 8-state):
----S-TTS----SS-EEE-SS-GGGG-SSS---SPEEETTTTEEE---BTTTSTT-BEEEEE--STT----EEEEE-SS--

Sequence (82 aa):
MKNDDFLRQDRHLDKWAVVGHWPVVLYCGDLPCANPIIDRERKIISIDGGCVLKDDGQLNALIIPQPDSENFSYEAYDPFPV

pLDDT: mean 92.69, std 6.89, range [55.97, 98.19]

Radius of gyration: 13.05 Å; chains: 1; bounding box: 26×31×32 Å

Foldseek 3Di:
DDCQPVVPPPAADPEADEDENHQPLVVDDPDRDRCWDQDPRRNYIYNFQCPPVDLFRKHKDKDDPDPPDPDIDIDIDHPDDD